Protein AF-A0A957FBH4-F1 (afdb_monomer)

Structure (mmCIF, N/CA/C/O backbone):
data_AF-A0A957FBH4-F1
#
_entry.id   AF-A0A957FBH4-F1
#
loop_
_atom_site.group_PDB
_atom_site.id
_atom_site.type_symbol
_atom_site.label_atom_id
_atom_site.label_alt_id
_atom_site.label_comp_id
_atom_site.label_asym_id
_atom_site.label_entity_id
_atom_site.label_seq_id
_atom_site.pdbx_PDB_ins_code
_atom_site.Cartn_x
_atom_site.Cartn_y
_atom_site.Cartn_z
_atom_site.occupancy
_atom_site.B_iso_or_equiv
_atom_site.auth_seq_id
_atom_site.auth_comp_id
_atom_site.auth_asym_id
_atom_site.auth_atom_id
_atom_site.pdbx_PDB_model_num
ATOM 1 N N . MET A 1 1 ? -29.975 12.196 77.555 1.00 50.62 1 MET A N 1
ATOM 2 C CA . MET A 1 1 ? -30.668 12.565 76.300 1.00 50.62 1 MET A CA 1
ATOM 3 C C . MET A 1 1 ? -29.957 13.764 75.690 1.00 50.62 1 MET A C 1
ATOM 5 O O . MET A 1 1 ? -29.436 14.557 76.459 1.00 50.62 1 MET A O 1
ATOM 9 N N . ALA A 1 2 ? -29.977 13.859 74.354 1.00 44.84 2 ALA A N 1
ATOM 10 C CA . ALA A 1 2 ? -29.300 14.818 73.460 1.00 44.84 2 ALA A CA 1
ATOM 11 C C . ALA A 1 2 ? -27.810 14.498 73.188 1.00 44.84 2 ALA A C 1
ATOM 13 O O . ALA A 1 2 ? -26.965 14.640 74.060 1.00 44.84 2 ALA A O 1
ATOM 14 N N . HIS A 1 3 ? -27.502 13.767 72.107 1.00 51.53 3 HIS A N 1
ATOM 15 C CA . HIS A 1 3 ? -27.287 14.231 70.717 1.00 51.53 3 HIS A CA 1
ATOM 16 C C . HIS A 1 3 ? -26.035 15.099 70.559 1.00 51.53 3 HIS A C 1
ATOM 18 O O . HIS A 1 3 ? -26.076 16.300 70.798 1.00 51.53 3 HIS A O 1
ATOM 24 N N . ASN A 1 4 ? -24.950 14.492 70.071 1.00 54.59 4 ASN A N 1
ATOM 25 C CA . ASN A 1 4 ? -23.941 15.229 69.321 1.00 54.59 4 ASN A CA 1
ATOM 26 C C . ASN A 1 4 ? -23.311 14.305 68.267 1.00 54.59 4 ASN A C 1
ATOM 28 O O . ASN A 1 4 ? -22.381 13.551 68.544 1.00 54.59 4 ASN A O 1
ATOM 32 N N . ALA A 1 5 ? -23.915 14.299 67.079 1.00 53.06 5 ALA A N 1
ATOM 33 C CA . ALA A 1 5 ? -23.420 13.616 65.893 1.00 53.06 5 ALA A CA 1
ATOM 34 C C . ALA A 1 5 ? -22.653 14.640 65.045 1.00 53.06 5 ALA A C 1
ATOM 36 O O . ALA A 1 5 ? -23.226 15.637 64.611 1.00 53.06 5 ALA A O 1
ATOM 37 N N . ALA A 1 6 ? -21.355 14.412 64.846 1.00 60.44 6 ALA A N 1
ATOM 38 C CA . ALA A 1 6 ? -20.528 15.221 63.957 1.00 60.44 6 ALA A CA 1
ATOM 39 C C . ALA A 1 6 ? -20.824 14.879 62.477 1.00 60.44 6 ALA A C 1
ATOM 41 O O . ALA A 1 6 ? -21.092 13.712 62.173 1.00 60.44 6 ALA A O 1
ATOM 42 N N . PRO A 1 7 ? -20.793 15.866 61.561 1.00 60.03 7 PRO A N 1
ATOM 43 C CA . PRO A 1 7 ? -21.236 15.699 60.181 1.00 60.03 7 PRO A CA 1
ATOM 44 C C . PRO A 1 7 ? -20.221 14.976 59.286 1.00 60.03 7 PRO A C 1
ATOM 46 O O . PRO A 1 7 ? -19.026 14.887 59.567 1.00 60.03 7 PRO A O 1
ATOM 49 N N . ALA A 1 8 ? -20.780 14.445 58.200 1.00 55.00 8 ALA A N 1
ATOM 50 C CA . ALA A 1 8 ? -20.195 13.570 57.201 1.00 55.00 8 ALA A CA 1
ATOM 51 C C . ALA A 1 8 ? -18.862 14.066 56.619 1.00 55.00 8 ALA A C 1
ATOM 53 O O . ALA A 1 8 ? -18.703 15.232 56.265 1.00 55.00 8 ALA A O 1
ATOM 54 N N . ARG A 1 9 ? -17.930 13.120 56.460 1.00 59.25 9 ARG A N 1
ATOM 55 C CA . ARG A 1 9 ? -16.771 13.263 55.580 1.00 59.25 9 ARG A CA 1
ATOM 56 C C . ARG A 1 9 ? -17.267 13.443 54.148 1.00 59.25 9 ARG A C 1
ATOM 58 O O . ARG A 1 9 ? -18.000 12.597 53.643 1.00 59.25 9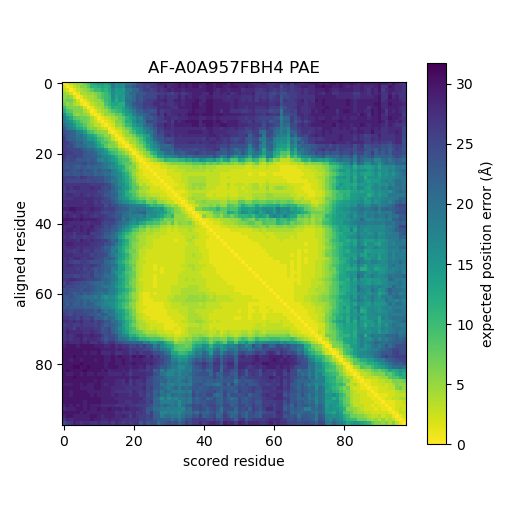 ARG A O 1
ATOM 65 N N . ASP A 1 10 ? -16.827 14.535 53.547 1.00 58.88 10 ASP A N 1
ATOM 66 C CA . ASP A 1 10 ? -16.907 14.846 52.126 1.00 58.88 10 ASP A CA 1
ATOM 67 C C . ASP A 1 10 ? -16.385 13.642 51.323 1.00 58.88 10 ASP A C 1
ATOM 69 O O . ASP A 1 10 ? -15.204 13.287 51.393 1.00 58.88 10 ASP A O 1
ATOM 73 N N . ALA A 1 11 ? -17.289 12.929 50.654 1.00 60.50 11 ALA A N 1
ATOM 74 C CA . ALA A 1 11 ? -16.916 11.859 49.744 1.00 60.50 11 ALA A CA 1
ATOM 75 C C . ALA A 1 11 ? -16.433 12.510 48.438 1.00 60.50 11 ALA A C 1
ATOM 77 O O . ALA A 1 11 ? -17.121 13.394 47.924 1.00 60.50 11 ALA A O 1
ATOM 78 N N . PRO A 1 12 ? -15.278 12.104 47.880 1.00 65.81 12 PRO A N 1
ATOM 79 C CA . PRO A 1 12 ? -14.854 12.607 46.580 1.00 65.81 12 PRO A CA 1
ATOM 80 C C . PRO A 1 12 ? -15.924 12.260 45.533 1.00 65.81 12 PRO A C 1
ATOM 82 O O . PRO A 1 12 ? -16.507 11.173 4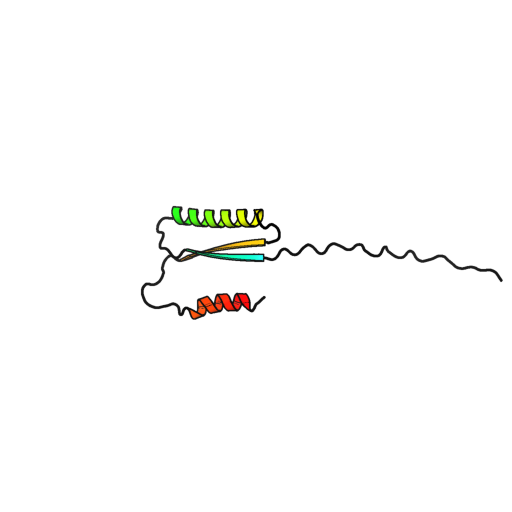5.616 1.00 65.81 12 PRO A O 1
ATOM 85 N N . PRO A 1 13 ? -16.200 13.144 44.555 1.00 64.94 13 PRO A N 1
ATOM 86 C CA . PRO A 1 13 ? -17.148 12.838 43.499 1.00 64.94 13 PRO A CA 1
ATOM 87 C C . PRO A 1 13 ? -16.680 11.581 42.766 1.00 64.94 13 PRO A C 1
ATOM 89 O O . PRO A 1 13 ? -15.610 11.549 42.154 1.00 64.94 13 PRO A O 1
ATOM 92 N N . ALA A 1 14 ? -17.494 10.533 42.881 1.00 57.81 14 ALA A N 1
ATOM 93 C CA . ALA A 1 14 ? -17.446 9.396 41.990 1.00 57.81 14 ALA A CA 1
ATOM 94 C C . ALA A 1 14 ? -17.597 9.914 40.552 1.00 57.81 14 ALA A C 1
ATOM 96 O O . ALA A 1 14 ? -18.382 10.824 40.292 1.00 57.81 14 ALA A O 1
ATOM 97 N N . ASP A 1 15 ? -16.842 9.316 39.638 1.00 56.12 15 ASP A N 1
ATOM 98 C CA . ASP A 1 15 ? -17.090 9.388 38.198 1.00 56.12 15 ASP A CA 1
ATOM 99 C C . ASP A 1 15 ? -16.546 10.607 37.442 1.00 56.12 15 ASP A C 1
ATOM 101 O O . ASP A 1 15 ? -17.146 11.090 36.482 1.00 56.12 15 ASP A O 1
ATOM 105 N N . ALA A 1 16 ? -15.294 10.985 37.714 1.00 55.91 16 ALA A N 1
ATOM 106 C CA . ALA A 1 16 ? -14.429 11.418 36.613 1.00 55.91 16 ALA A CA 1
ATOM 107 C C . ALA A 1 16 ? -14.078 10.190 35.750 1.00 55.91 16 ALA A C 1
ATOM 109 O O . ALA A 1 16 ? -12.958 9.677 35.781 1.00 55.91 16 ALA A O 1
ATOM 110 N N . VAL A 1 17 ? -15.066 9.675 35.011 1.00 60.62 17 VAL A N 1
ATOM 111 C CA . VAL A 1 17 ? -14.853 8.674 33.965 1.00 60.62 17 VAL A CA 1
ATOM 112 C C . VAL A 1 17 ? -14.043 9.366 32.880 1.00 60.62 17 VAL A C 1
ATOM 114 O O . VAL A 1 17 ? -14.584 10.055 32.019 1.00 60.62 17 VAL A O 1
ATOM 117 N N . ILE A 1 18 ? -12.721 9.232 32.953 1.00 60.00 18 ILE A N 1
ATOM 118 C CA . ILE A 1 18 ? -11.831 9.582 31.853 1.00 60.00 18 ILE A CA 1
ATOM 119 C C . ILE A 1 18 ? -12.286 8.700 30.683 1.00 60.00 18 ILE A C 1
ATOM 121 O O . ILE A 1 18 ? -12.193 7.474 30.804 1.00 60.00 18 ILE A O 1
ATOM 125 N N . PRO A 1 19 ? -12.830 9.255 29.583 1.00 57.34 19 PRO A N 1
ATOM 126 C CA . PRO A 1 19 ? -13.235 8.433 28.457 1.00 57.34 19 PRO A CA 1
ATOM 127 C C . PRO A 1 19 ? -11.986 7.717 27.953 1.00 57.34 19 PRO A C 1
ATOM 129 O O . PRO A 1 19 ? -11.019 8.357 27.535 1.00 57.34 19 PRO A O 1
ATOM 132 N N . ALA A 1 20 ? -11.990 6.386 28.045 1.00 61.00 20 ALA A N 1
ATOM 133 C CA . ALA A 1 20 ? -10.951 5.559 27.460 1.00 61.00 20 ALA A CA 1
ATOM 134 C C . ALA A 1 20 ? -10.813 5.985 25.995 1.00 61.00 20 ALA A C 1
ATOM 136 O O . ALA A 1 20 ? -11.786 5.927 25.241 1.00 61.00 20 ALA A O 1
ATOM 137 N N . ALA A 1 21 ? -9.640 6.506 25.623 1.00 63.41 21 ALA A N 1
ATOM 138 C CA . ALA A 1 21 ? -9.388 6.997 24.278 1.00 63.41 21 ALA A CA 1
ATOM 139 C C . ALA A 1 21 ? -9.831 5.924 23.277 1.00 63.41 21 ALA A C 1
ATOM 141 O O . ALA A 1 21 ? -9.365 4.787 23.351 1.00 63.41 21 ALA A O 1
ATOM 142 N N . ALA A 1 22 ? -10.774 6.269 22.395 1.00 71.69 22 ALA A N 1
ATOM 143 C CA . ALA A 1 22 ? -11.349 5.332 21.440 1.00 71.69 22 ALA A CA 1
ATOM 144 C C . ALA A 1 22 ? -10.218 4.715 20.605 1.00 71.69 22 ALA A C 1
ATOM 146 O O . ALA A 1 22 ? -9.608 5.385 19.768 1.00 71.69 22 ALA A O 1
ATOM 147 N N . HIS A 1 23 ? -9.895 3.453 20.886 1.00 85.81 23 HIS A N 1
ATOM 148 C CA . HIS A 1 23 ? -8.803 2.753 20.233 1.00 85.81 23 HIS A CA 1
ATOM 149 C C . HIS A 1 23 ? -9.168 2.556 18.760 1.00 85.81 23 HIS A C 1
ATOM 151 O O . HIS A 1 23 ? -10.078 1.794 18.442 1.00 85.81 23 HIS A O 1
ATOM 157 N N . ARG A 1 24 ? -8.490 3.275 17.860 1.00 91.44 24 ARG A N 1
ATOM 158 C CA . ARG A 1 24 ? -8.685 3.133 16.412 1.00 91.44 24 ARG A CA 1
ATOM 159 C C . ARG A 1 24 ? -7.872 1.937 15.918 1.00 91.44 24 ARG A C 1
ATOM 161 O O . ARG A 1 24 ? -6.643 2.018 15.985 1.00 91.44 24 ARG A O 1
ATOM 168 N N . PRO A 1 25 ? -8.497 0.848 15.441 1.00 92.69 25 PRO A N 1
ATOM 169 C CA . PRO A 1 25 ? -7.755 -0.322 14.990 1.00 92.69 25 PRO A CA 1
ATOM 170 C C . PRO A 1 25 ? -6.867 0.004 13.782 1.00 92.69 25 PRO A C 1
ATOM 172 O O . PRO A 1 25 ? -7.263 0.748 12.884 1.00 92.69 25 PRO A O 1
ATOM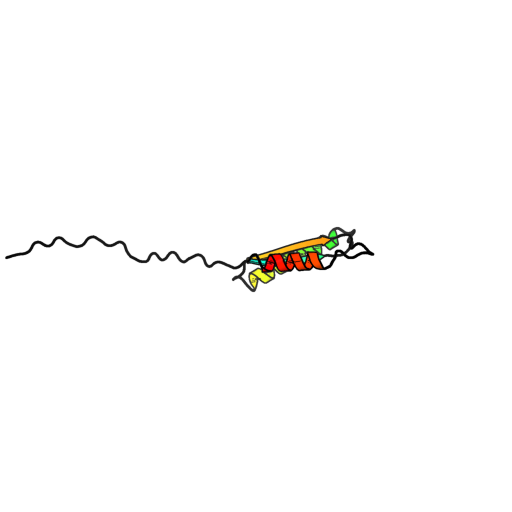 175 N N . LEU A 1 26 ? -5.660 -0.567 13.770 1.00 94.88 26 LEU A N 1
ATOM 176 C CA . LEU A 1 26 ? -4.691 -0.417 12.683 1.00 94.88 26 LEU A CA 1
ATOM 177 C C . LEU A 1 26 ? -4.958 -1.427 11.561 1.00 94.88 26 LEU A C 1
ATOM 179 O O . LEU A 1 26 ? -4.996 -2.639 11.811 1.00 94.88 26 LEU A O 1
ATOM 183 N N . VAL A 1 27 ? -5.090 -0.913 10.338 1.00 93.81 27 VAL A N 1
ATOM 184 C CA . VAL A 1 27 ? -5.257 -1.660 9.088 1.00 93.81 27 VAL A CA 1
ATOM 185 C C . VAL A 1 27 ? -3.988 -1.523 8.252 1.00 93.81 27 VAL A C 1
ATOM 187 O O . VAL A 1 27 ? -3.553 -0.413 7.937 1.00 93.81 27 VAL A O 1
ATOM 190 N N . HIS A 1 28 ? -3.408 -2.667 7.893 1.00 93.94 28 HIS A N 1
ATOM 191 C CA . HIS A 1 28 ? -2.245 -2.755 7.019 1.00 93.94 28 HIS A CA 1
ATOM 192 C C . HIS A 1 28 ? -2.680 -3.135 5.608 1.00 93.94 28 HIS A C 1
ATOM 194 O O . HIS A 1 28 ? -3.448 -4.080 5.426 1.00 93.94 28 HIS A O 1
ATOM 200 N N . VAL A 1 29 ? -2.159 -2.420 4.614 1.00 92.25 29 VAL A N 1
ATOM 201 C CA . VAL A 1 29 ? -2.337 -2.739 3.197 1.00 92.25 29 VAL A CA 1
ATOM 202 C C . VAL A 1 29 ? -0.959 -2.895 2.570 1.00 92.25 29 VAL A C 1
ATOM 204 O O . VAL A 1 29 ? -0.217 -1.924 2.437 1.00 92.25 29 VAL A O 1
ATOM 207 N N . GLY A 1 30 ? -0.611 -4.123 2.195 1.00 90.12 30 GLY A N 1
ATOM 208 C CA . GLY A 1 30 ? 0.628 -4.415 1.481 1.00 90.12 30 GLY A CA 1
ATOM 209 C C . GLY A 1 30 ? 0.448 -4.254 -0.026 1.00 90.12 30 GLY A C 1
ATOM 210 O O . GLY A 1 30 ? -0.438 -4.877 -0.613 1.00 90.12 30 GLY A O 1
ATOM 211 N N . TRP A 1 31 ? 1.309 -3.461 -0.663 1.00 89.62 31 TRP A N 1
ATOM 212 C CA . TRP A 1 31 ? 1.352 -3.303 -2.115 1.00 89.62 31 TRP A CA 1
ATOM 213 C C . TRP A 1 31 ? 2.699 -3.780 -2.660 1.00 89.62 31 TRP A C 1
ATOM 215 O O . TRP A 1 31 ? 3.742 -3.190 -2.384 1.00 89.62 31 TRP A O 1
ATOM 225 N N . LEU A 1 32 ? 2.680 -4.839 -3.475 1.00 87.19 32 LEU A N 1
ATOM 226 C CA . LEU A 1 32 ? 3.867 -5.379 -4.138 1.00 87.19 32 LEU A CA 1
ATOM 227 C C . LEU A 1 32 ? 3.899 -4.984 -5.616 1.00 87.19 32 LEU A C 1
ATOM 229 O O . LEU A 1 32 ? 3.019 -5.357 -6.390 1.00 87.19 32 LEU A O 1
ATOM 233 N N . LEU A 1 33 ? 4.963 -4.298 -6.022 1.00 86.44 33 LEU A N 1
ATOM 234 C CA . LEU A 1 33 ? 5.283 -4.039 -7.418 1.00 86.44 33 LEU A CA 1
ATOM 235 C C . LEU A 1 33 ? 6.347 -5.032 -7.895 1.00 86.44 33 LEU A C 1
ATOM 237 O O . LEU A 1 33 ? 7.529 -4.908 -7.570 1.00 86.44 33 LEU A O 1
ATOM 241 N N . ALA A 1 34 ? 5.921 -6.031 -8.666 1.00 82.81 34 ALA A N 1
ATOM 242 C CA . ALA A 1 34 ? 6.781 -7.069 -9.234 1.00 82.81 34 ALA A CA 1
ATOM 243 C C . ALA A 1 34 ? 7.116 -6.761 -10.702 1.00 82.81 34 ALA A C 1
ATOM 245 O O . ALA A 1 34 ? 6.680 -7.462 -11.613 1.00 82.81 34 ALA A O 1
ATOM 246 N N . ALA A 1 35 ? 7.849 -5.675 -10.938 1.00 78.56 35 ALA A N 1
ATOM 247 C CA . ALA A 1 35 ? 8.225 -5.259 -12.282 1.00 78.56 35 ALA A CA 1
ATOM 248 C C . ALA A 1 35 ? 9.606 -4.602 -12.302 1.00 78.56 35 ALA A C 1
ATOM 250 O O . ALA A 1 35 ? 9.984 -3.855 -11.394 1.00 78.56 35 ALA A O 1
ATOM 251 N N . ASP A 1 36 ? 10.342 -4.889 -13.372 1.00 74.69 36 ASP A N 1
ATOM 252 C CA . ASP A 1 36 ? 11.652 -4.314 -13.633 1.00 74.69 36 ASP A CA 1
ATOM 253 C C . ASP A 1 36 ? 11.468 -2.904 -14.219 1.00 74.69 36 ASP A C 1
ATOM 255 O O . ASP A 1 36 ? 11.220 -2.712 -15.413 1.00 74.69 36 ASP A O 1
ATOM 259 N N . PHE A 1 37 ? 11.476 -1.901 -13.340 1.00 73.69 37 PHE A N 1
ATOM 260 C CA . PHE A 1 37 ? 11.445 -0.501 -13.738 1.00 73.69 37 PHE A CA 1
ATOM 261 C C . PHE A 1 37 ? 12.858 0.062 -13.666 1.00 73.69 37 PHE A C 1
ATOM 263 O O . PHE A 1 37 ? 13.352 0.395 -12.596 1.00 73.69 37 PHE A O 1
ATOM 270 N N . HIS A 1 38 ? 13.478 0.240 -14.829 1.00 68.62 38 HIS A N 1
ATOM 271 C CA . HIS A 1 38 ? 14.736 0.981 -14.959 1.00 68.62 38 HIS A CA 1
ATOM 272 C C . HIS A 1 38 ? 14.552 2.505 -14.845 1.00 68.62 38 HIS A C 1
ATOM 274 O O . HIS A 1 38 ? 15.530 3.242 -14.806 1.00 68.62 38 HIS A O 1
ATOM 280 N N . LYS A 1 39 ? 13.302 2.992 -14.850 1.00 74.19 39 LYS A N 1
ATOM 281 C CA . LYS A 1 39 ? 12.968 4.421 -14.808 1.00 74.19 39 LYS A CA 1
ATOM 282 C C . LYS A 1 39 ? 12.390 4.786 -13.444 1.00 74.19 39 LYS A C 1
ATOM 284 O O . LYS A 1 39 ? 11.252 4.413 -13.154 1.00 74.19 39 LYS A O 1
ATOM 289 N N . GLU A 1 40 ? 13.151 5.546 -12.660 1.00 75.44 40 GLU A N 1
ATOM 290 C CA . GLU A 1 40 ? 12.772 6.025 -11.319 1.00 75.44 40 GLU A CA 1
ATOM 291 C C . GLU A 1 40 ? 11.428 6.771 -11.310 1.00 75.44 40 GLU A C 1
ATOM 293 O O . GLU A 1 40 ? 10.625 6.585 -10.399 1.00 75.44 40 GLU A O 1
ATOM 298 N N . GLU A 1 41 ? 11.119 7.520 -12.373 1.00 79.00 41 GLU A N 1
ATOM 299 C CA . GLU A 1 41 ? 9.857 8.264 -12.516 1.00 79.00 41 GLU A CA 1
ATOM 300 C C . GLU A 1 41 ? 8.611 7.379 -12.370 1.00 79.00 41 GLU A C 1
ATOM 302 O O . GLU A 1 41 ? 7.611 7.792 -11.786 1.00 79.00 41 GLU A O 1
ATOM 307 N N . ARG A 1 42 ? 8.659 6.133 -12.863 1.00 83.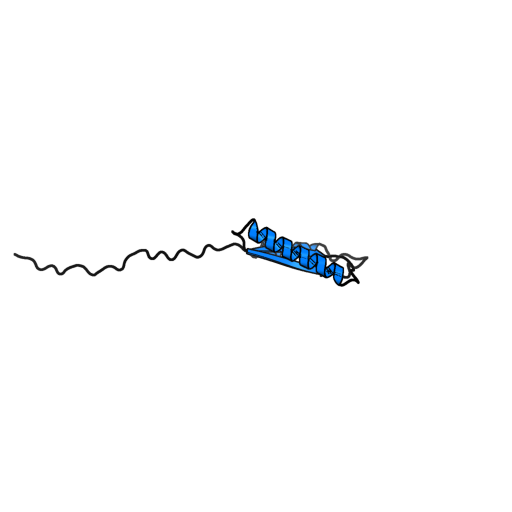88 42 ARG A N 1
ATOM 308 C CA . ARG A 1 42 ? 7.515 5.217 -12.749 1.00 83.88 42 ARG A CA 1
ATOM 309 C C . ARG A 1 42 ? 7.340 4.717 -11.326 1.00 83.88 42 ARG A C 1
ATOM 311 O O . ARG A 1 42 ? 6.207 4.562 -10.888 1.00 83.88 42 ARG A O 1
ATOM 318 N N . LEU A 1 43 ? 8.441 4.476 -10.615 1.00 87.62 43 LEU A N 1
ATOM 319 C CA . LEU A 1 43 ? 8.404 4.049 -9.219 1.00 87.62 43 LEU A CA 1
ATOM 320 C C . LEU A 1 43 ? 7.762 5.128 -8.339 1.00 87.62 43 LEU A C 1
ATOM 322 O O . LEU A 1 43 ? 6.907 4.805 -7.514 1.00 87.62 43 LEU A O 1
ATOM 326 N N . ALA A 1 44 ? 8.106 6.396 -8.585 1.00 90.25 44 ALA A N 1
ATOM 327 C CA . ALA A 1 44 ? 7.513 7.538 -7.897 1.00 90.25 44 ALA A CA 1
ATOM 328 C C . ALA A 1 44 ? 5.985 7.588 -8.079 1.00 90.25 44 ALA A C 1
ATOM 330 O O . ALA A 1 44 ? 5.260 7.717 -7.097 1.00 90.25 44 ALA A O 1
ATOM 331 N N . SER A 1 45 ? 5.473 7.360 -9.296 1.00 92.56 45 SER A N 1
ATOM 332 C CA . SER A 1 45 ? 4.019 7.338 -9.532 1.00 92.56 45 SER A CA 1
ATOM 333 C C . SER A 1 45 ? 3.282 6.254 -8.728 1.00 92.56 45 SER A C 1
ATOM 335 O O . SER A 1 45 ? 2.150 6.473 -8.300 1.00 92.56 45 SER A O 1
ATOM 337 N N . TYR A 1 46 ? 3.899 5.090 -8.484 1.00 91.88 46 TYR A N 1
ATOM 338 C CA . TYR A 1 46 ? 3.291 4.051 -7.637 1.00 91.88 46 TYR A CA 1
ATOM 339 C C . TYR A 1 46 ? 3.312 4.419 -6.153 1.00 91.88 46 TYR A C 1
ATOM 341 O O . TYR A 1 46 ? 2.346 4.146 -5.439 1.00 91.88 46 TYR A O 1
ATOM 349 N N . GLN A 1 47 ? 4.388 5.053 -5.688 1.00 92.56 47 GLN A N 1
ATOM 350 C CA . GLN A 1 47 ? 4.464 5.571 -4.322 1.00 92.56 47 GLN A CA 1
ATOM 351 C C . GLN A 1 47 ? 3.418 6.670 -4.095 1.00 92.56 47 GLN A C 1
ATOM 353 O O . GLN A 1 47 ? 2.736 6.668 -3.069 1.00 92.56 47 GLN A O 1
ATOM 358 N N . ASP A 1 48 ? 3.218 7.542 -5.085 1.00 95.88 48 ASP A N 1
ATOM 359 C CA . ASP A 1 48 ? 2.167 8.560 -5.067 1.00 95.88 48 ASP A CA 1
ATOM 360 C C . ASP A 1 48 ? 0.772 7.940 -5.001 1.00 95.88 48 ASP A C 1
ATOM 362 O O . ASP A 1 48 ? -0.042 8.354 -4.175 1.00 95.88 48 ASP A O 1
ATOM 366 N N . ALA A 1 49 ? 0.515 6.896 -5.792 1.00 95.44 49 ALA A N 1
ATOM 367 C CA . ALA A 1 49 ? -0.744 6.161 -5.731 1.00 95.44 49 ALA A CA 1
ATOM 368 C C . ALA A 1 49 ? -0.975 5.511 -4.352 1.00 95.44 49 ALA A C 1
ATOM 370 O O . ALA A 1 49 ? -2.091 5.556 -3.832 1.00 95.44 49 ALA A O 1
ATOM 371 N N . CYS A 1 50 ? 0.068 4.956 -3.721 1.00 95.69 50 CYS A N 1
ATOM 372 C CA . CYS A 1 50 ? -0.027 4.388 -2.370 1.00 95.69 50 CYS A CA 1
ATOM 373 C C . CYS A 1 50 ? -0.366 5.455 -1.321 1.00 95.69 50 CYS A C 1
ATOM 375 O O . CYS A 1 50 ? -1.212 5.225 -0.455 1.00 95.69 50 CYS A O 1
ATOM 377 N N . ARG A 1 51 ? 0.249 6.638 -1.424 1.00 96.88 51 ARG A N 1
ATOM 378 C CA . ARG A 1 51 ? -0.065 7.782 -0.561 1.00 96.88 51 ARG A CA 1
ATOM 379 C C . ARG A 1 51 ? -1.506 8.253 -0.759 1.00 96.88 51 ARG A C 1
ATOM 381 O O . ARG A 1 51 ? -2.233 8.401 0.219 1.00 96.88 51 ARG A O 1
ATOM 388 N N . GLN A 1 52 ? -1.946 8.413 -2.006 1.00 97.81 52 GLN A N 1
ATOM 389 C CA . GLN A 1 52 ? -3.317 8.824 -2.313 1.00 97.81 52 GLN A CA 1
ATOM 390 C C . GLN A 1 52 ? -4.345 7.806 -1.799 1.00 97.81 52 GLN A C 1
ATOM 392 O O . GLN A 1 52 ? -5.393 8.193 -1.276 1.00 97.81 52 GLN A O 1
ATOM 397 N N . LEU A 1 53 ? -4.042 6.508 -1.902 1.00 96.38 53 LEU A N 1
ATOM 398 C CA . LEU A 1 53 ? -4.859 5.452 -1.310 1.00 96.38 53 LEU A CA 1
ATOM 399 C C . LEU A 1 53 ? -4.956 5.616 0.211 1.00 96.38 53 LEU A C 1
ATOM 401 O O . LEU A 1 53 ? -6.061 5.581 0.750 1.00 96.38 53 LEU A O 1
ATOM 405 N N . GLN A 1 54 ? -3.827 5.818 0.896 1.00 96.94 54 GLN A N 1
ATOM 406 C CA . GLN A 1 54 ? -3.801 6.008 2.347 1.00 96.94 54 GLN A CA 1
ATOM 407 C C . GLN A 1 54 ? -4.638 7.222 2.775 1.00 96.94 54 GLN A C 1
ATOM 409 O O . GLN A 1 54 ? -5.439 7.117 3.705 1.00 96.94 54 GLN A O 1
ATOM 414 N N . GLU A 1 55 ? -4.488 8.354 2.086 1.00 97.94 55 GLU A N 1
ATOM 415 C CA . GLU A 1 55 ? -5.244 9.581 2.357 1.00 97.94 55 GLU A CA 1
ATOM 416 C C . GLU A 1 55 ? -6.745 9.382 2.125 1.00 97.94 55 GLU A C 1
ATOM 418 O O . GLU A 1 55 ? -7.557 9.717 2.988 1.00 97.94 55 GLU A O 1
ATOM 423 N N . THR A 1 56 ? -7.117 8.772 0.998 1.00 98.06 56 THR A N 1
ATOM 424 C CA . THR A 1 56 ? -8.522 8.502 0.660 1.00 98.06 56 THR A CA 1
ATOM 425 C C . THR A 1 56 ? -9.156 7.559 1.682 1.00 98.06 56 THR A C 1
ATOM 427 O O . THR A 1 56 ? -10.265 7.807 2.154 1.00 98.06 56 THR A O 1
ATOM 430 N N . ALA A 1 57 ? -8.443 6.504 2.081 1.00 97.38 57 ALA A N 1
ATOM 431 C CA . ALA A 1 57 ? -8.926 5.545 3.067 1.00 97.38 57 ALA A CA 1
ATOM 432 C C . ALA A 1 57 ? -9.076 6.179 4.461 1.00 97.38 57 ALA A C 1
ATOM 434 O O . ALA A 1 57 ? -10.076 5.944 5.141 1.00 97.38 57 ALA A O 1
ATOM 435 N N . ALA A 1 58 ? -8.138 7.043 4.862 1.00 97.25 58 ALA A N 1
ATOM 436 C CA . ALA A 1 58 ? -8.227 7.791 6.115 1.00 97.25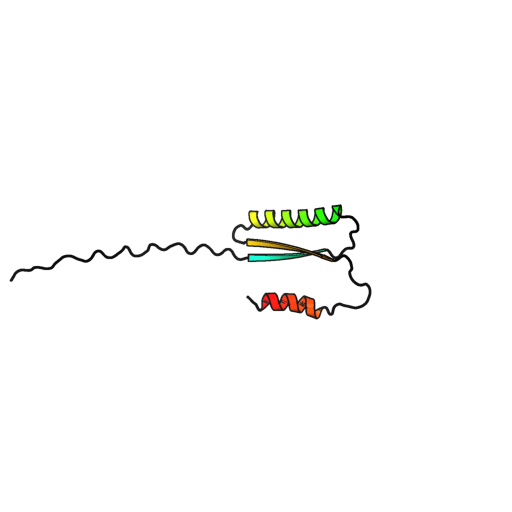 58 ALA A CA 1
ATOM 437 C C . ALA A 1 58 ? -9.402 8.784 6.133 1.00 97.25 58 ALA A C 1
ATOM 439 O O . ALA A 1 58 ? -10.039 8.953 7.173 1.00 97.25 58 ALA A O 1
ATOM 440 N N . GLN A 1 59 ? -9.714 9.413 4.995 1.00 97.69 59 GLN A N 1
ATOM 441 C CA . GLN A 1 59 ? -10.862 10.317 4.865 1.00 97.69 59 GLN A CA 1
ATOM 442 C C . GLN A 1 59 ? -12.198 9.566 4.891 1.00 97.69 59 GLN A C 1
ATOM 444 O O . GLN A 1 59 ? -13.132 10.000 5.563 1.00 97.69 59 GLN A O 1
ATOM 449 N N . GLN A 1 60 ? -12.297 8.445 4.173 1.00 98.00 60 GLN A N 1
ATOM 450 C CA . GLN A 1 60 ? -13.538 7.671 4.075 1.00 98.00 60 GLN A CA 1
ATOM 451 C C . GLN A 1 60 ? -13.822 6.836 5.329 1.00 98.00 60 GLN A C 1
ATOM 453 O O . GLN A 1 60 ? -14.985 6.623 5.671 1.00 98.00 60 GLN A O 1
ATOM 458 N N . PHE A 1 61 ? -12.778 6.383 6.028 1.00 96.56 61 PHE A N 1
ATOM 459 C CA . PHE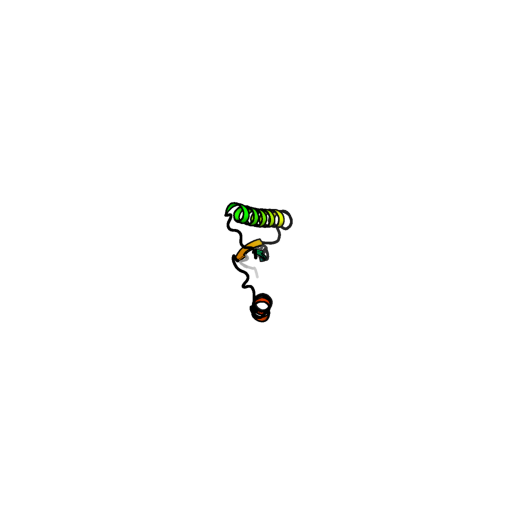 A 1 61 ? -12.900 5.511 7.194 1.00 96.56 61 PHE A CA 1
ATOM 460 C C . PHE A 1 61 ? -12.045 6.011 8.374 1.00 96.56 61 PHE A C 1
ATOM 462 O O . PHE A 1 61 ? -11.047 5.376 8.741 1.00 96.56 61 PHE A O 1
ATOM 469 N N . PRO A 1 62 ? -12.430 7.139 9.004 1.00 95.94 62 PRO A N 1
ATOM 470 C CA . PRO A 1 62 ? -11.650 7.787 10.063 1.00 95.94 62 PRO A CA 1
ATOM 471 C C . PRO A 1 62 ? -11.579 6.985 11.373 1.00 95.94 62 PRO A C 1
ATOM 473 O O . PRO A 1 62 ? -10.778 7.310 12.257 1.00 95.94 62 PRO A O 1
ATOM 476 N N . GLN A 1 63 ? -12.406 5.945 11.520 1.00 94.81 63 GLN A N 1
ATOM 477 C CA . GLN A 1 63 ? -12.375 5.025 12.657 1.00 94.81 63 GLN A CA 1
ATOM 478 C C . GLN A 1 63 ? -11.152 4.094 12.654 1.00 94.81 63 GLN A C 1
ATOM 480 O O . GLN A 1 63 ? -10.840 3.520 13.695 1.00 94.81 63 GLN A O 1
ATOM 485 N N . PHE A 1 64 ? -10.450 3.960 11.524 1.00 96.50 64 PHE A N 1
ATOM 486 C CA . PHE A 1 64 ? -9.244 3.139 11.401 1.00 96.50 64 PHE A CA 1
ATOM 487 C C . PHE A 1 64 ? -7.976 3.994 11.349 1.00 96.50 64 PHE A C 1
ATOM 489 O O . PHE A 1 64 ? -7.988 5.153 10.932 1.00 96.50 64 PHE A O 1
ATOM 496 N N . GLN A 1 65 ? -6.858 3.393 11.747 1.00 95.94 65 GLN A N 1
ATOM 497 C CA . GLN A 1 65 ? -5.526 3.877 11.393 1.00 95.94 65 GLN A CA 1
ATOM 498 C C . GLN A 1 65 ? -5.068 3.120 10.148 1.00 95.94 65 GLN A C 1
ATOM 500 O O . GLN A 1 65 ? -5.210 1.900 10.090 1.00 95.94 65 GLN A O 1
ATOM 505 N N . TRP A 1 66 ? -4.513 3.826 9.167 1.00 96.19 66 TRP A N 1
ATOM 506 C CA . TRP A 1 66 ? -4.115 3.236 7.891 1.00 96.19 66 TRP A CA 1
ATOM 507 C C . TRP A 1 66 ? -2.604 3.258 7.729 1.00 96.19 66 TRP A C 1
ATOM 509 O O . TRP A 1 66 ? -1.974 4.311 7.861 1.00 96.19 66 TRP A O 1
ATOM 519 N N . ARG A 1 67 ? -2.042 2.099 7.389 1.00 93.94 67 ARG A N 1
ATOM 520 C CA . ARG A 1 67 ? -0.649 1.948 6.982 1.00 93.94 67 ARG A CA 1
ATOM 521 C C . ARG A 1 67 ? -0.598 1.226 5.641 1.00 93.94 67 ARG A C 1
ATOM 523 O O . ARG A 1 67 ? -1.114 0.119 5.516 1.00 93.94 67 ARG A O 1
ATOM 530 N N . VAL A 1 68 ? 0.019 1.867 4.654 1.00 94.19 68 VAL A N 1
ATOM 531 C CA . VAL A 1 68 ? 0.230 1.292 3.324 1.00 94.19 68 VAL A CA 1
ATOM 532 C C . VAL A 1 68 ? 1.721 1.029 3.163 1.00 94.19 68 VAL A C 1
ATOM 534 O O . VAL A 1 68 ? 2.516 1.964 3.099 1.00 94.19 68 VAL A O 1
ATOM 537 N N . ASP A 1 69 ? 2.102 -0.244 3.144 1.00 90.75 69 ASP A N 1
ATOM 538 C CA . ASP A 1 69 ? 3.488 -0.663 2.959 1.00 90.75 69 ASP A CA 1
ATOM 539 C C . ASP A 1 69 ? 3.706 -0.971 1.471 1.00 90.75 69 ASP A C 1
ATOM 541 O O . ASP A 1 69 ? 3.039 -1.831 0.893 1.00 90.75 69 ASP A O 1
ATOM 545 N N . PHE A 1 70 ? 4.640 -0.261 0.838 1.00 90.00 70 PHE A N 1
ATOM 546 C CA . PHE A 1 70 ? 4.970 -0.444 -0.573 1.00 90.00 70 PHE A CA 1
ATOM 547 C C . PHE A 1 70 ? 6.303 -1.177 -0.727 1.00 90.00 70 PHE A C 1
ATOM 549 O O . PHE A 1 70 ? 7.338 -0.733 -0.228 1.00 90.00 70 PHE A O 1
ATOM 556 N N . LEU A 1 71 ? 6.283 -2.295 -1.450 1.00 87.62 71 LEU A N 1
ATOM 557 C CA . LEU A 1 71 ? 7.451 -3.119 -1.740 1.00 87.62 71 LEU A CA 1
ATOM 558 C C . LEU A 1 71 ? 7.676 -3.178 -3.248 1.00 87.62 71 LEU A C 1
ATOM 560 O O . LEU A 1 71 ? 6.801 -3.594 -4.004 1.00 87.62 71 LEU A O 1
ATOM 564 N N . HIS A 1 72 ? 8.883 -2.836 -3.690 1.00 86.88 72 HIS A N 1
ATOM 565 C CA . HIS A 1 72 ? 9.301 -2.991 -5.083 1.00 86.88 72 HIS A CA 1
ATOM 566 C C . HIS A 1 72 ? 10.313 -4.129 -5.206 1.00 86.88 72 HIS A C 1
ATOM 568 O O . HIS A 1 72 ? 11.313 -4.164 -4.489 1.00 86.88 72 HIS A O 1
ATOM 574 N N . ARG A 1 73 ? 10.058 -5.080 -6.112 1.00 82.81 73 ARG A N 1
ATOM 575 C CA . ARG A 1 73 ? 10.990 -6.166 -6.441 1.00 82.81 73 ARG A CA 1
ATOM 576 C C . ARG A 1 73 ? 11.362 -6.108 -7.919 1.00 82.81 73 ARG A C 1
ATOM 578 O O . ARG A 1 73 ? 10.549 -6.409 -8.786 1.00 82.81 73 ARG A O 1
ATOM 585 N N . TYR A 1 74 ? 12.624 -5.769 -8.171 1.00 69.62 74 TYR A N 1
ATOM 586 C CA . TYR A 1 74 ? 13.205 -5.553 -9.500 1.00 69.62 74 TYR A CA 1
ATOM 587 C C . TYR A 1 74 ? 13.375 -6.841 -10.328 1.00 69.62 74 TYR A C 1
ATOM 589 O O . TYR A 1 74 ? 13.428 -6.800 -11.549 1.00 69.62 74 TYR A O 1
ATOM 597 N N . ARG A 1 75 ? 13.445 -8.012 -9.680 1.00 64.31 75 ARG A N 1
ATOM 598 C CA . ARG A 1 75 ? 13.588 -9.312 -10.351 1.00 64.31 75 ARG A CA 1
ATOM 599 C C . ARG A 1 75 ? 12.645 -10.329 -9.734 1.00 64.31 75 ARG A C 1
ATOM 601 O O . ARG A 1 75 ? 12.823 -10.728 -8.586 1.00 64.31 75 ARG A O 1
ATOM 608 N N . TYR A 1 76 ? 11.677 -10.783 -10.520 1.00 57.53 76 TYR A N 1
ATOM 609 C CA . TYR A 1 76 ? 11.077 -12.094 -10.310 1.00 57.53 76 TYR A CA 1
ATOM 610 C C . TYR A 1 76 ? 12.001 -13.093 -11.002 1.00 57.53 76 TYR A C 1
ATOM 612 O O . TYR A 1 76 ? 12.211 -12.979 -12.207 1.00 57.53 76 TYR A O 1
ATOM 620 N N . ALA A 1 77 ? 12.631 -14.004 -10.257 1.00 52.41 77 ALA A N 1
ATOM 621 C CA . ALA A 1 77 ? 13.525 -14.990 -10.854 1.00 52.41 77 ALA A CA 1
ATOM 622 C C . ALA A 1 77 ? 12.742 -15.822 -11.891 1.00 52.41 77 ALA A C 1
ATOM 624 O O . ALA A 1 77 ? 11.778 -16.499 -11.520 1.00 52.41 77 ALA A O 1
ATOM 625 N N . PRO A 1 78 ? 13.103 -15.782 -13.187 1.00 54.66 78 PRO A N 1
ATOM 626 C CA . PRO A 1 78 ? 12.501 -16.667 -14.160 1.00 54.66 78 PRO A CA 1
ATOM 627 C C . PRO A 1 78 ? 13.165 -18.036 -13.988 1.00 54.66 78 PRO A C 1
ATOM 629 O O . PRO A 1 78 ? 14.342 -18.188 -14.303 1.00 54.66 78 PRO A O 1
ATOM 632 N N . ARG A 1 79 ? 12.374 -19.018 -13.529 1.00 45.25 79 ARG A N 1
ATOM 633 C CA . ARG A 1 79 ? 12.680 -20.450 -13.288 1.00 45.25 79 ARG A CA 1
ATOM 634 C C . ARG A 1 79 ? 13.050 -20.795 -11.838 1.00 45.25 79 ARG A C 1
ATOM 636 O O . ARG A 1 79 ? 14.194 -20.659 -11.428 1.00 45.25 79 ARG A O 1
ATOM 643 N N . GLY A 1 80 ? 12.072 -21.355 -11.119 1.00 47.53 80 GLY A N 1
ATOM 644 C CA . GLY A 1 80 ? 12.252 -21.995 -9.813 1.00 47.53 80 GLY A CA 1
ATOM 645 C C . GLY A 1 80 ? 11.577 -21.208 -8.699 1.00 47.53 80 GLY A C 1
ATOM 646 O O . GLY A 1 80 ? 12.097 -20.199 -8.245 1.00 47.53 80 GLY A O 1
ATOM 647 N N . ALA A 1 81 ? 10.390 -21.665 -8.315 1.00 48.97 81 ALA A N 1
ATOM 648 C CA . ALA A 1 81 ? 9.554 -21.127 -7.257 1.00 48.97 81 ALA A CA 1
ATOM 649 C C . ALA A 1 81 ? 10.364 -20.744 -6.003 1.00 48.97 81 ALA A C 1
ATOM 651 O O . ALA A 1 81 ? 11.060 -21.582 -5.434 1.00 48.97 81 ALA A O 1
ATOM 652 N N . LEU A 1 82 ? 10.187 -19.517 -5.498 1.00 47.69 82 LEU A N 1
ATOM 653 C CA . LEU A 1 82 ? 10.016 -19.441 -4.049 1.00 47.69 82 LEU A CA 1
ATOM 654 C C . LEU A 1 82 ? 8.812 -20.336 -3.780 1.00 47.69 82 LEU A C 1
ATOM 656 O O . LEU A 1 82 ? 7.763 -20.106 -4.388 1.00 47.69 82 LEU A O 1
ATOM 660 N N . ASP A 1 83 ? 9.009 -21.390 -2.987 1.00 51.38 83 ASP A N 1
ATOM 661 C CA . ASP A 1 83 ? 7.919 -22.241 -2.524 1.00 51.38 83 ASP A CA 1
ATOM 662 C C . ASP A 1 83 ? 6.765 -21.296 -2.135 1.00 51.38 83 ASP A C 1
ATOM 664 O O . ASP A 1 83 ? 7.013 -20.299 -1.465 1.00 51.38 83 ASP A O 1
ATOM 668 N N . PRO A 1 84 ? 5.541 -21.423 -2.657 1.00 56.94 84 PRO A N 1
ATOM 669 C CA . PRO A 1 84 ? 4.458 -20.514 -2.279 1.00 56.94 84 PRO A CA 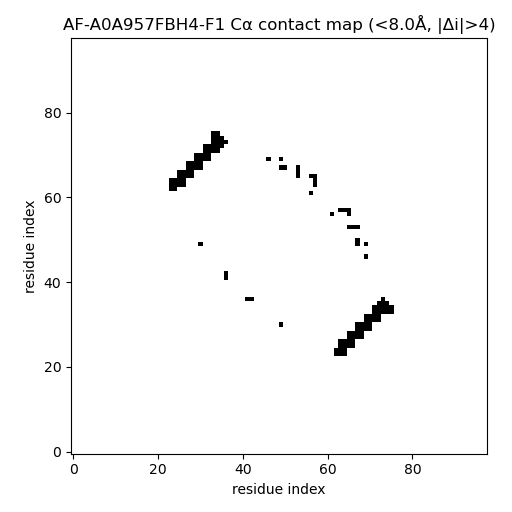1
ATOM 670 C C . PRO A 1 84 ? 4.169 -20.560 -0.767 1.00 56.94 84 PRO A C 1
ATOM 672 O O . PRO A 1 84 ? 3.540 -19.642 -0.235 1.00 56.94 84 PRO A O 1
ATOM 675 N N . LEU A 1 85 ? 4.663 -21.599 -0.079 1.00 59.41 85 LEU A N 1
ATOM 676 C CA . LEU A 1 85 ? 4.508 -21.817 1.351 1.00 59.41 85 LEU A CA 1
ATOM 677 C C . LEU A 1 85 ? 5.014 -20.652 2.217 1.00 59.41 85 LEU A C 1
ATOM 679 O O . LEU A 1 85 ? 4.191 -20.140 2.960 1.00 59.41 85 LEU A O 1
ATOM 683 N N . PRO A 1 86 ? 6.245 -20.109 2.106 1.00 57.88 86 PRO A N 1
ATOM 684 C CA . PRO A 1 86 ? 6.707 -19.048 2.999 1.00 57.88 86 PRO A CA 1
ATOM 685 C C . PRO A 1 86 ? 5.955 -17.720 2.826 1.00 57.88 86 PRO A C 1
ATOM 687 O O . PRO A 1 86 ? 5.854 -16.944 3.771 1.00 57.88 86 PRO A O 1
ATOM 690 N N . LEU A 1 87 ? 5.387 -17.443 1.643 1.00 54.91 87 LEU A N 1
ATOM 691 C CA . LEU A 1 87 ? 4.534 -16.260 1.440 1.00 54.91 87 LEU A CA 1
ATOM 692 C C . 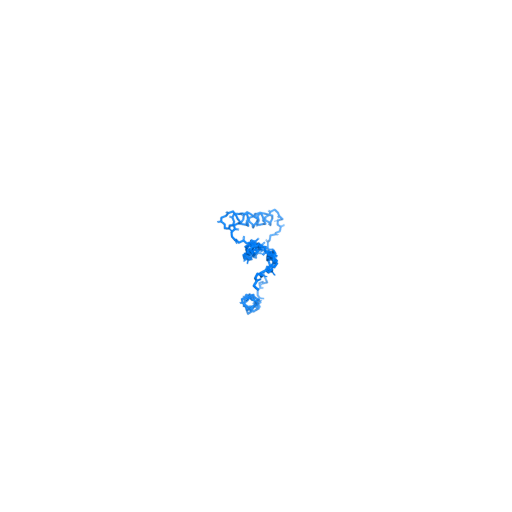LEU A 1 87 ? 3.146 -16.445 2.069 1.00 54.91 87 LEU A C 1
ATOM 694 O O . LEU A 1 87 ? 2.599 -15.499 2.635 1.00 54.91 87 LEU A O 1
ATOM 698 N N . LEU A 1 88 ? 2.596 -17.659 2.014 1.00 59.50 88 LEU A N 1
ATOM 699 C CA . LEU A 1 88 ? 1.369 -18.015 2.728 1.00 59.50 88 LEU A CA 1
ATOM 700 C C . LEU A 1 88 ? 1.598 -18.108 4.243 1.00 59.50 88 LEU A C 1
ATOM 702 O O . LEU A 1 88 ? 0.744 -17.674 5.007 1.00 59.50 88 LEU A O 1
ATOM 706 N N . GLU A 1 89 ? 2.753 -18.601 4.686 1.00 64.56 89 GLU A N 1
ATOM 707 C CA . GLU A 1 89 ? 3.151 -18.679 6.093 1.00 64.56 89 GLU A CA 1
ATOM 708 C C . GLU A 1 89 ? 3.333 -17.291 6.700 1.00 64.56 89 GLU A C 1
ATOM 710 O O . GLU A 1 89 ? 2.887 -17.084 7.822 1.00 64.56 89 GLU A O 1
ATOM 715 N N . LEU A 1 90 ? 3.880 -16.319 5.959 1.00 58.44 90 LEU A N 1
ATOM 716 C CA . LEU A 1 90 ? 3.900 -14.917 6.394 1.00 58.44 90 LEU A CA 1
ATOM 717 C C . LEU A 1 90 ? 2.476 -14.379 6.607 1.00 58.44 90 LEU A C 1
ATOM 719 O O . LEU A 1 90 ? 2.185 -13.816 7.661 1.00 58.44 90 LEU A O 1
ATOM 723 N N . GLY A 1 91 ? 1.558 -14.638 5.670 1.00 59.12 91 GLY A N 1
ATOM 724 C CA . GLY A 1 91 ? 0.151 -14.246 5.822 1.00 59.12 91 GLY A CA 1
ATOM 725 C C . GLY A 1 91 ? -0.585 -14.977 6.958 1.00 59.12 91 GLY A C 1
ATOM 726 O O . GLY A 1 91 ? -1.482 -14.416 7.586 1.00 59.12 91 GLY A O 1
ATOM 727 N N . VAL A 1 92 ? -0.213 -16.226 7.255 1.00 66.75 92 VAL A N 1
ATOM 728 C CA . VAL A 1 92 ? -0.787 -17.025 8.351 1.00 66.75 92 VAL A CA 1
ATOM 729 C C . VAL A 1 92 ? -0.212 -16.612 9.709 1.00 66.75 92 VAL A C 1
ATOM 731 O O . VAL A 1 92 ? -0.968 -16.515 10.674 1.00 66.75 92 VAL A O 1
ATOM 734 N N . GLN A 1 93 ? 1.084 -16.311 9.796 1.00 56.75 93 GLN A N 1
ATOM 735 C CA . GLN A 1 93 ? 1.719 -15.802 11.015 1.00 56.75 93 GLN A CA 1
ATOM 736 C C . GLN A 1 93 ? 1.131 -14.446 11.423 1.00 56.75 93 GLN A C 1
ATOM 738 O O . GLN A 1 93 ? 0.814 -14.254 12.596 1.00 56.75 93 GLN A O 1
ATOM 743 N N . GLU A 1 94 ? 0.873 -13.552 10.464 1.00 50.97 94 GLU A N 1
ATOM 744 C CA . GLU A 1 94 ? 0.169 -12.287 10.722 1.00 50.97 94 GLU A CA 1
ATOM 745 C C . GLU A 1 94 ? -1.271 -12.491 11.225 1.00 50.97 94 GLU A C 1
ATOM 747 O O . GLU A 1 94 ? -1.781 -11.674 11.993 1.00 50.97 94 GLU A O 1
ATOM 752 N N . LYS A 1 95 ? -1.923 -13.595 10.835 1.00 58.59 95 LYS A N 1
ATOM 753 C CA . LYS A 1 95 ? -3.294 -13.936 11.247 1.00 58.59 95 LYS A CA 1
ATOM 754 C C . LYS A 1 95 ? -3.377 -14.594 12.631 1.00 58.59 95 LYS A C 1
ATOM 756 O O . LYS A 1 95 ? -4.417 -14.488 13.269 1.00 58.59 95 LYS A O 1
ATOM 761 N N . ILE A 1 96 ? -2.323 -15.284 13.076 1.00 63.38 96 ILE A N 1
ATOM 762 C CA . ILE A 1 96 ? -2.271 -16.001 14.368 1.00 63.38 96 ILE A CA 1
ATOM 763 C C . ILE A 1 96 ? -1.693 -15.120 15.492 1.00 63.38 96 ILE A C 1
ATOM 765 O O . ILE A 1 96 ? -1.964 -15.367 16.663 1.00 63.38 96 ILE A O 1
ATOM 769 N N . ALA A 1 97 ? -0.912 -14.088 15.162 1.00 51.12 97 ALA A N 1
ATOM 770 C CA . ALA A 1 97 ? -0.282 -13.197 16.143 1.00 51.12 97 ALA A CA 1
ATOM 771 C C . ALA A 1 97 ? -1.169 -12.018 16.626 1.00 51.12 97 ALA A C 1
ATOM 773 O O . ALA A 1 97 ? -0.669 -11.142 17.335 1.00 51.12 97 ALA A O 1
ATOM 774 N N . ARG A 1 98 ? -2.458 -11.981 16.254 1.00 44.78 98 ARG A N 1
ATOM 775 C CA . ARG A 1 98 ? -3.493 -11.078 16.801 1.00 44.78 98 ARG A CA 1
ATOM 776 C C . ARG A 1 98 ? -4.540 -11.881 17.560 1.00 44.78 98 ARG A C 1
ATOM 778 O O . ARG A 1 98 ? -5.064 -11.324 18.547 1.00 44.78 98 ARG A O 1
#

Radius of gyration: 27.9 Å; Cα contacts (8 Å, |Δi|>4): 67; chains: 1; bounding box: 45×38×91 Å

Solvent-accessible surface area (backbone atoms only — not comparable to full-atom values): 6493 Å² total; per-residue (Å²): 137,86,89,86,82,82,80,82,80,84,72,78,80,81,77,83,71,71,77,73,74,81,81,51,56,78,46,79,44,82,44,79,44,84,52,73,67,93,49,67,72,61,55,51,54,52,54,50,51,47,51,52,50,42,53,51,47,41,70,76,40,68,68,41,37,75,45,69,48,80,45,80,38,67,70,79,76,88,81,75,77,74,64,68,58,66,64,5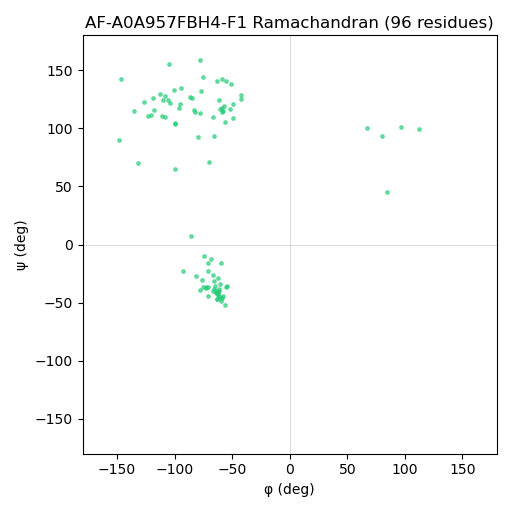1,46,52,58,47,50,66,64,70,77,112

Mean predicted aligned error: 15.4 Å

pLDDT: mean 74.42, std 17.96, range [44.78, 98.06]

Sequence (98 aa):
MAHNAAPARDAPPADAVIPAAAHRPLVHVGWLLAADFHKEERLASYQDACRQLQETAAQQFPQFQWRVDFLHRYRYAPRGALDPLPLLELGVQEKIAR

Nearest PDB structures (foldseek):
  7ckl-assembly1_A  TM=5.076E-01  e=1.071E+00  Mammarenavirus lassaense
  5lts-assembly1_A  TM=5.636E-01  e=1.405E+00  Mammarenavirus choriomeningitidis
  6klc-assembly1_A  TM=5.213E-01  e=1.504E+00  Mammarenavirus lassaense
  7ela-assembly1_A  TM=5.294E-01  e=1.974E+00  Mammarenavirus lassaense
  3jsb-assembly1_A-2  TM=4.747E-01  e=2.968E+00  Lymphocytic choriomeningitis virus (strain Armstrong)

Secondary structure (DSSP, 8-state):
----PPPPP----S----PPP----EEEEEEEE-S----HHHHHHHHHHHHHHHHHHHHH-TTSEEEEEEEE-S---SSS---HHHHHHHHHHHHH--

Foldseek 3Di:
DDDDDDDDDDDPDPDPPPPPPLDQAEDEAEAEAEEQDPDVVVVVVVVVVQVVVLVVCCVVCVSHHYDYHYHYDNDDDDDDDPPVVVVVVVVVVVVVVD